Protein AF-A0A537AIJ6-F1 (afdb_monomer_lite)

Sequence (78 aa):
MSSRSPAFGNVWTDPESGEGVETCTIITTAANEAIRKLHDRMPVVLRHEDEERWLDPKATGKELLVLFDSEAMTIEAG

Radius of gyration: 18.4 Å; chains: 1; bounding box: 57×20×40 Å

Secondary structure (DSSP, 8-state):
--------S--EEPTTT-PEEP-----EEE--TTGGGT-SEEE----GGGHHHHH-TT---GGG-SPPPSTT------

pLDDT: mean 83.57, std 14.97, range [36.12, 96.0]

Structure (mmCIF, N/CA/C/O backbone):
data_AF-A0A537AIJ6-F1
#
_entry.id   AF-A0A537AIJ6-F1
#
loop_
_atom_site.group_PDB
_atom_site.id
_atom_site.type_symbol
_atom_site.label_atom_id
_atom_site.label_alt_id
_atom_site.label_comp_id
_atom_site.label_asym_id
_atom_site.label_entity_id
_atom_site.label_seq_id
_atom_site.pdbx_PDB_ins_code
_atom_site.Cartn_x
_atom_site.Cartn_y
_atom_site.Cartn_z
_atom_site.occupancy
_atom_site.B_iso_or_equiv
_atom_site.auth_seq_id
_atom_site.auth_comp_id
_atom_site.auth_asym_id
_atom_site.auth_atom_id
_atom_site.pdbx_PDB_model_num
ATOM 1 N N . MET A 1 1 ? -38.113 9.774 14.472 1.00 36.12 1 MET A N 1
ATOM 2 C CA . MET A 1 1 ? -37.584 8.401 14.331 1.00 36.12 1 MET A CA 1
ATOM 3 C C . MET A 1 1 ? -36.263 8.509 13.593 1.00 36.12 1 MET A C 1
ATOM 5 O O . MET A 1 1 ? -36.272 8.808 12.408 1.00 36.12 1 MET A O 1
ATOM 9 N N . SER A 1 2 ? -35.142 8.429 14.314 1.00 41.97 2 SER A N 1
ATOM 10 C CA . SER A 1 2 ? -33.810 8.531 13.707 1.00 41.97 2 SER A CA 1
ATOM 11 C C . SER A 1 2 ? -33.496 7.212 13.007 1.00 41.97 2 SER A C 1
ATOM 13 O O . SER A 1 2 ? -33.425 6.168 13.655 1.00 41.97 2 SER A O 1
ATOM 15 N N . SER A 1 3 ? -33.388 7.253 11.682 1.00 47.78 3 SER A N 1
ATOM 16 C CA . SER A 1 3 ? -32.946 6.126 10.866 1.00 47.78 3 SER A CA 1
ATOM 17 C C . SER A 1 3 ? -31.444 5.944 11.072 1.00 47.78 3 SER A C 1
ATOM 19 O O . SER A 1 3 ? -30.644 6.566 10.378 1.00 47.78 3 SER A O 1
ATOM 21 N N . ARG A 1 4 ? -31.041 5.112 12.038 1.00 50.28 4 ARG A N 1
ATOM 22 C CA . ARG A 1 4 ? -29.667 4.600 12.082 1.00 50.28 4 ARG A CA 1
ATOM 23 C C . ARG A 1 4 ? -29.538 3.518 11.012 1.00 50.28 4 ARG A C 1
ATOM 25 O O . ARG A 1 4 ? -30.039 2.410 11.190 1.00 50.28 4 ARG A O 1
ATOM 32 N N . SER A 1 5 ? -28.889 3.861 9.902 1.00 49.25 5 SER A N 1
ATOM 33 C CA . SER A 1 5 ? -28.374 2.875 8.948 1.00 49.25 5 SER A CA 1
ATOM 34 C C . SER A 1 5 ? -27.449 1.890 9.677 1.00 49.25 5 SER A C 1
ATOM 36 O O . SER A 1 5 ? -26.723 2.309 10.584 1.00 49.25 5 SER A O 1
ATOM 38 N N . PRO A 1 6 ? -27.456 0.594 9.320 1.00 48.25 6 PRO A N 1
ATOM 39 C CA . PRO A 1 6 ? -26.574 -0.374 9.951 1.00 48.25 6 PRO A CA 1
ATOM 40 C C . PRO A 1 6 ? -25.121 -0.034 9.603 1.00 48.25 6 PRO A C 1
ATOM 42 O O . PRO A 1 6 ? -24.777 0.165 8.438 1.00 48.25 6 PRO A O 1
ATOM 45 N N . ALA A 1 7 ? -24.282 0.060 10.632 1.00 50.81 7 ALA A N 1
ATOM 46 C CA . ALA A 1 7 ? -22.850 0.255 10.486 1.00 50.81 7 ALA A CA 1
ATOM 47 C C . ALA A 1 7 ? -22.248 -0.954 9.755 1.00 50.81 7 ALA A C 1
ATOM 49 O O . ALA A 1 7 ? -22.236 -2.072 10.273 1.00 50.81 7 ALA A O 1
ATOM 50 N N . PHE A 1 8 ? -21.754 -0.731 8.539 1.00 48.75 8 PHE A N 1
ATOM 51 C CA . PHE A 1 8 ? -20.945 -1.700 7.811 1.00 48.75 8 PHE A CA 1
ATOM 52 C C . PHE A 1 8 ? -19.547 -1.767 8.452 1.00 48.75 8 PHE A C 1
ATOM 54 O O . PHE A 1 8 ? -18.655 -1.005 8.104 1.00 48.75 8 PHE A O 1
ATOM 61 N N . GLY A 1 9 ? -19.392 -2.649 9.441 1.00 51.84 9 GLY A N 1
ATOM 62 C CA . GLY A 1 9 ? -18.215 -3.494 9.705 1.00 51.84 9 GLY A CA 1
ATOM 63 C C . GLY A 1 9 ? -16.789 -2.942 9.879 1.00 51.84 9 GLY A C 1
ATOM 64 O O . GLY A 1 9 ? -15.942 -3.758 10.217 1.00 51.84 9 GLY A O 1
ATOM 65 N N . ASN A 1 10 ? -16.476 -1.654 9.686 1.00 56.78 10 ASN A N 1
ATOM 66 C CA . ASN A 1 10 ? -15.072 -1.193 9.593 1.00 56.78 10 ASN A CA 1
ATOM 67 C C . ASN A 1 10 ? -14.730 0.051 10.431 1.00 56.78 10 ASN A C 1
ATOM 69 O O . ASN A 1 10 ? -13.637 0.595 10.304 1.00 56.78 10 ASN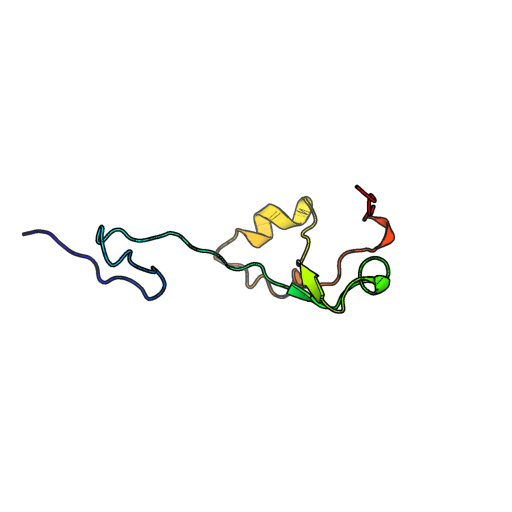 A O 1
ATOM 73 N N . VAL A 1 11 ? -15.650 0.538 11.260 1.00 67.31 11 VAL A N 1
ATOM 74 C CA . VAL A 1 11 ? -15.440 1.773 12.022 1.00 67.31 11 VAL A CA 1
ATOM 75 C C . VAL A 1 11 ? -15.075 1.409 13.454 1.00 67.31 11 VAL A C 1
ATOM 77 O O . VAL A 1 11 ? -15.926 0.929 14.209 1.00 67.31 11 VAL A O 1
ATOM 80 N N . TRP A 1 12 ? -13.812 1.627 13.836 1.00 76.38 12 TRP A N 1
ATOM 81 C CA . TRP A 1 12 ? -13.464 1.636 15.254 1.00 76.38 12 TRP A CA 1
ATOM 82 C C . TRP A 1 12 ? -14.217 2.796 15.897 1.00 76.38 12 TRP A C 1
ATOM 84 O O . TRP A 1 12 ? -14.197 3.911 15.385 1.00 76.38 12 TRP A O 1
ATOM 94 N N . THR A 1 13 ? -14.947 2.514 16.968 1.00 81.50 13 THR A N 1
ATOM 95 C CA . THR A 1 13 ? -15.716 3.532 17.682 1.00 81.50 13 THR A CA 1
ATOM 96 C C . THR A 1 13 ? -14.949 3.893 18.935 1.00 81.50 13 THR A C 1
ATOM 98 O O . THR A 1 13 ? -14.589 2.998 19.703 1.00 81.50 13 THR A O 1
ATOM 101 N N . ASP A 1 14 ? -14.715 5.184 19.135 1.00 79.31 14 ASP A N 1
ATOM 102 C CA . ASP A 1 14 ? -14.128 5.681 20.368 1.00 79.31 14 ASP A CA 1
ATOM 103 C C . ASP A 1 14 ? -15.064 5.337 21.543 1.00 79.31 14 ASP A C 1
ATOM 105 O O . ASP A 1 14 ? -16.236 5.729 21.532 1.00 79.31 14 ASP A O 1
ATOM 109 N N . PRO A 1 15 ? -14.593 4.573 22.543 1.00 79.50 15 PRO A N 1
ATOM 110 C CA . PRO A 1 15 ? -15.424 4.153 23.663 1.00 79.50 15 PRO A CA 1
ATOM 111 C C . PRO A 1 15 ? -15.839 5.303 24.595 1.00 79.50 15 PRO A C 1
ATOM 113 O O . PRO A 1 15 ? -16.809 5.132 25.332 1.00 79.50 15 PRO A O 1
ATOM 116 N N . GLU A 1 16 ? -15.143 6.445 24.586 1.00 86.31 16 GLU A N 1
ATOM 117 C CA . GLU A 1 16 ? -15.476 7.614 25.411 1.00 86.31 16 GLU A CA 1
ATOM 118 C C . GLU A 1 16 ? -16.450 8.561 24.703 1.00 86.31 16 GLU A C 1
ATOM 120 O O . GLU A 1 16 ? -17.461 8.956 25.288 1.00 86.31 16 GLU A O 1
ATOM 125 N N . SER A 1 17 ? -16.173 8.918 23.446 1.00 87.38 17 SER A N 1
ATOM 126 C CA . SER A 1 17 ? -16.993 9.877 22.688 1.00 87.38 17 SER A CA 1
ATOM 127 C C . SER A 1 17 ? -18.151 9.228 21.917 1.00 87.38 17 SER A C 1
ATOM 129 O O . SER A 1 17 ? -19.148 9.887 21.616 1.00 87.38 17 SER A O 1
ATOM 131 N N . GLY A 1 18 ? -18.058 7.930 21.611 1.00 84.25 18 GLY A N 1
ATOM 132 C CA . GLY A 1 18 ? -19.017 7.215 20.767 1.00 84.25 18 GLY A CA 1
ATOM 133 C C . GLY A 1 18 ? -18.928 7.577 19.281 1.00 84.25 18 GLY A C 1
ATOM 134 O O . GLY A 1 18 ? -19.795 7.163 18.504 1.00 84.25 18 GLY A O 1
ATOM 135 N N . GLU A 1 19 ? -17.914 8.350 18.882 1.00 87.50 19 GLU A N 1
ATOM 136 C CA . GLU A 1 19 ? -17.679 8.741 17.496 1.00 87.50 19 GLU A CA 1
ATOM 137 C C . GLU A 1 19 ? -16.959 7.638 16.717 1.00 87.50 19 GLU A C 1
ATOM 139 O O . GLU A 1 19 ? -16.150 6.872 17.246 1.00 87.50 19 GLU A O 1
ATOM 144 N N . GLY A 1 20 ? -17.281 7.546 15.429 1.00 84.94 20 GLY A N 1
ATOM 145 C CA . GLY A 1 20 ? -16.595 6.644 14.520 1.00 84.94 20 GLY A CA 1
ATOM 146 C C . GLY A 1 20 ? -15.261 7.229 14.075 1.00 84.94 20 GLY A C 1
ATOM 147 O O . GLY A 1 20 ? -15.222 8.363 13.609 1.00 84.94 20 GLY A O 1
ATOM 148 N N . VAL A 1 21 ? -14.188 6.449 14.169 1.00 85.12 21 VAL A N 1
ATOM 149 C CA . VAL A 1 21 ? -12.867 6.841 13.676 1.00 85.12 21 VAL A CA 1
ATOM 150 C C . VAL A 1 21 ? -12.639 6.248 12.297 1.00 85.12 21 VAL A C 1
ATOM 152 O O . VAL A 1 21 ? -12.680 5.028 12.098 1.00 85.12 21 VAL A O 1
ATOM 155 N N . GLU A 1 22 ? -12.366 7.128 11.340 1.00 84.00 22 GLU A N 1
ATOM 156 C CA . GLU A 1 22 ? -11.904 6.737 10.017 1.00 84.00 22 GLU A CA 1
ATOM 157 C C . GLU A 1 22 ? -10.471 6.216 10.121 1.00 84.00 22 GLU A C 1
ATOM 159 O O . GLU A 1 22 ? -9.557 6.909 10.565 1.00 84.00 22 GLU A O 1
ATOM 164 N N . THR A 1 23 ? -10.280 4.960 9.729 1.00 85.44 23 THR A N 1
ATOM 165 C CA . THR A 1 23 ? -8.972 4.306 9.733 1.00 85.44 23 THR A CA 1
ATOM 166 C C . THR A 1 23 ? -8.700 3.709 8.363 1.00 85.44 23 THR A C 1
ATOM 168 O O . THR A 1 23 ? -9.616 3.348 7.623 1.00 85.44 23 THR A O 1
ATOM 171 N N . CYS A 1 24 ? -7.424 3.603 8.012 1.00 87.62 24 CYS A N 1
ATOM 172 C CA . CYS A 1 24 ? -6.984 2.941 6.795 1.00 87.62 24 CYS A CA 1
ATOM 173 C C . CYS A 1 24 ? -5.781 2.042 7.091 1.00 87.62 24 CYS A C 1
ATOM 175 O O . CYS A 1 24 ? -5.174 2.095 8.160 1.00 87.62 24 CYS A O 1
ATOM 177 N N . THR A 1 25 ? -5.449 1.172 6.144 1.00 91.38 25 THR A N 1
ATOM 178 C CA . THR A 1 25 ? -4.253 0.329 6.200 1.00 91.38 25 THR A CA 1
ATOM 179 C C . THR A 1 25 ? -3.452 0.531 4.927 1.00 91.38 25 THR A C 1
ATOM 181 O O . THR A 1 25 ? -4.016 0.643 3.841 1.00 91.38 25 THR A O 1
ATOM 184 N N . ILE A 1 26 ? -2.128 0.551 5.061 1.00 93.25 26 ILE A N 1
ATOM 185 C CA . ILE A 1 26 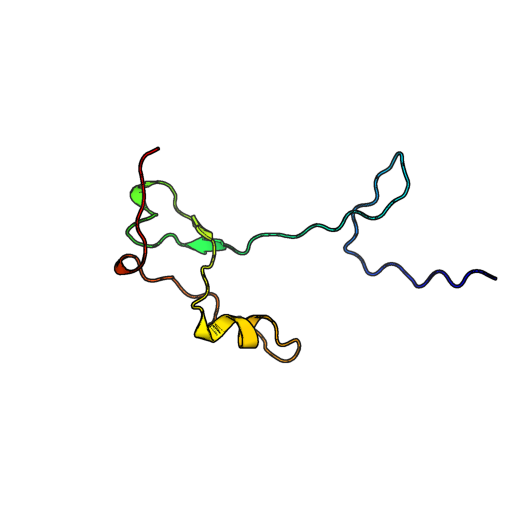? -1.214 0.612 3.923 1.00 93.25 26 ILE A CA 1
ATOM 186 C C . ILE A 1 26 ? -1.010 -0.800 3.375 1.00 93.25 26 ILE A C 1
ATOM 188 O O . ILE A 1 26 ? -0.640 -1.721 4.107 1.00 93.25 26 ILE A O 1
ATOM 192 N N . ILE A 1 27 ? -1.211 -0.969 2.069 1.00 92.50 27 ILE A N 1
ATOM 193 C CA . ILE A 1 27 ? -0.912 -2.228 1.388 1.00 92.50 27 ILE A CA 1
ATOM 194 C C . ILE A 1 27 ? 0.597 -2.324 1.173 1.00 92.50 27 ILE A C 1
ATOM 196 O O . ILE A 1 27 ? 1.243 -1.386 0.707 1.00 92.50 27 ILE A O 1
ATOM 200 N N . THR A 1 28 ? 1.163 -3.480 1.513 1.00 94.06 28 THR A N 1
ATOM 201 C CA . THR A 1 28 ? 2.599 -3.738 1.388 1.00 94.06 28 THR A CA 1
ATOM 202 C C . THR A 1 28 ? 2.886 -4.843 0.378 1.00 94.06 28 THR A C 1
ATOM 204 O O . THR A 1 28 ? 2.087 -5.761 0.175 1.00 94.06 28 THR A O 1
ATOM 207 N N . THR A 1 29 ? 4.074 -4.791 -0.209 1.00 93.81 29 THR A N 1
ATOM 208 C CA . THR A 1 29 ? 4.657 -5.805 -1.091 1.00 93.81 29 THR A CA 1
ATOM 209 C C . THR A 1 29 ? 6.065 -6.182 -0.606 1.00 93.81 29 THR A C 1
ATOM 211 O O . THR A 1 29 ? 6.531 -5.692 0.428 1.00 93.81 29 THR A O 1
ATOM 214 N N . ALA A 1 30 ? 6.721 -7.129 -1.276 1.00 94.44 30 ALA A N 1
ATOM 215 C CA . ALA A 1 30 ? 8.123 -7.448 -1.007 1.00 94.44 30 ALA A CA 1
ATOM 216 C C . ALA A 1 30 ? 9.016 -6.244 -1.347 1.00 94.44 30 ALA A C 1
ATOM 218 O O . ALA A 1 30 ? 8.708 -5.489 -2.260 1.00 94.44 30 ALA A O 1
ATOM 219 N N . ALA A 1 31 ? 10.120 -6.058 -0.630 1.00 95.38 31 ALA A N 1
ATOM 220 C CA . ALA A 1 31 ? 11.038 -4.961 -0.915 1.00 95.38 31 ALA A CA 1
ATOM 221 C C . ALA A 1 31 ? 11.767 -5.140 -2.261 1.00 95.38 31 ALA A C 1
ATOM 223 O O . ALA A 1 31 ? 12.233 -6.239 -2.595 1.00 95.38 31 ALA A O 1
ATOM 224 N N . ASN A 1 32 ? 11.903 -4.042 -3.008 1.00 94.56 32 ASN A N 1
ATOM 225 C CA . ASN A 1 32 ? 12.802 -3.945 -4.158 1.00 94.56 32 ASN A CA 1
ATOM 226 C C . ASN A 1 32 ? 14.276 -3.868 -3.705 1.00 94.56 32 ASN A C 1
ATOM 228 O O . ASN A 1 32 ? 14.573 -3.875 -2.509 1.00 94.56 32 ASN A O 1
ATOM 232 N N . GLU A 1 33 ? 15.218 -3.814 -4.648 1.00 94.25 33 GLU A N 1
ATOM 233 C CA . GLU A 1 33 ? 16.658 -3.849 -4.339 1.00 94.25 33 GLU A CA 1
ATOM 234 C C . GLU A 1 33 ? 17.137 -2.670 -3.480 1.00 94.25 33 GLU A C 1
ATOM 236 O O . GLU A 1 33 ? 18.045 -2.833 -2.659 1.00 94.25 33 GLU A O 1
ATOM 241 N N . ALA A 1 34 ? 16.506 -1.501 -3.623 1.00 93.12 34 ALA A N 1
ATOM 242 C CA . ALA A 1 34 ? 16.822 -0.320 -2.828 1.00 93.12 34 ALA A CA 1
ATOM 243 C C . ALA A 1 34 ? 16.414 -0.511 -1.356 1.00 93.12 34 ALA A C 1
ATOM 245 O O . ALA A 1 34 ? 17.233 -0.314 -0.457 1.00 93.12 34 ALA A O 1
ATOM 246 N N . ILE A 1 35 ? 15.177 -0.956 -1.106 1.00 94.62 35 ILE A N 1
ATOM 247 C CA . ILE A 1 35 ? 14.608 -1.069 0.249 1.00 94.62 35 ILE A CA 1
ATOM 248 C C . ILE A 1 35 ? 15.039 -2.348 0.974 1.00 94.62 35 ILE A C 1
ATOM 250 O O . ILE A 1 35 ? 15.128 -2.352 2.202 1.00 94.62 35 ILE A O 1
ATOM 254 N N . ARG A 1 36 ? 15.383 -3.421 0.250 1.00 94.94 36 ARG A N 1
ATOM 255 C CA . ARG A 1 36 ? 15.748 -4.726 0.837 1.00 94.94 36 ARG A CA 1
ATOM 256 C C . ARG A 1 36 ? 16.946 -4.662 1.788 1.00 94.94 36 ARG A C 1
ATOM 258 O O . ARG A 1 36 ? 17.088 -5.518 2.652 1.00 94.94 36 ARG A O 1
ATOM 265 N N . LYS A 1 37 ? 17.793 -3.639 1.656 1.00 92.31 37 LYS A N 1
ATOM 266 C CA . LYS A 1 37 ? 18.919 -3.382 2.570 1.00 92.31 37 LYS A CA 1
ATOM 267 C C . LYS A 1 37 ? 18.467 -2.928 3.963 1.00 92.31 37 LYS A C 1
ATOM 269 O O . LYS A 1 37 ? 19.234 -3.061 4.909 1.00 92.31 37 LYS A O 1
ATOM 274 N N . LEU A 1 38 ? 17.252 -2.389 4.076 1.00 92.25 38 LEU A N 1
ATOM 275 C CA . LEU A 1 38 ? 16.654 -1.899 5.317 1.00 92.25 38 LEU A CA 1
ATOM 276 C C . LEU A 1 38 ? 15.599 -2.868 5.872 1.00 92.25 38 LEU A C 1
ATOM 278 O O . LEU A 1 38 ? 15.572 -3.099 7.078 1.00 92.25 38 LEU A O 1
ATOM 282 N N . HIS A 1 39 ? 14.726 -3.419 5.018 1.00 95.62 39 HIS A N 1
ATOM 283 C CA . HIS A 1 39 ? 13.641 -4.315 5.436 1.00 95.62 39 HIS A CA 1
ATOM 284 C C . HIS A 1 39 ? 13.093 -5.170 4.274 1.00 95.62 39 HIS A C 1
ATOM 286 O O . HIS A 1 39 ? 13.163 -4.773 3.114 1.00 95.62 39 HIS A O 1
ATOM 292 N N . ASP A 1 40 ? 12.468 -6.315 4.572 1.00 96.00 40 ASP A N 1
ATOM 293 C CA . ASP A 1 40 ? 11.951 -7.270 3.569 1.00 96.00 40 ASP A CA 1
ATOM 294 C C . ASP A 1 40 ? 10.647 -6.843 2.874 1.00 96.00 40 ASP A C 1
ATOM 296 O O . ASP A 1 40 ? 10.209 -7.452 1.891 1.00 96.00 40 ASP A O 1
ATOM 300 N N . ARG A 1 41 ? 9.990 -5.808 3.398 1.00 95.56 41 ARG A N 1
ATOM 301 C CA . ARG A 1 41 ? 8.684 -5.312 2.942 1.00 95.56 41 ARG A CA 1
ATOM 302 C C . ARG A 1 41 ? 8.755 -3.822 2.665 1.00 95.56 41 ARG A C 1
ATOM 304 O O . ARG A 1 41 ? 9.441 -3.101 3.384 1.00 95.56 41 ARG A O 1
ATOM 311 N N . MET A 1 42 ? 7.986 -3.381 1.679 1.00 95.38 42 MET A N 1
ATOM 312 C CA . MET A 1 42 ? 7.810 -1.974 1.324 1.00 95.38 42 MET A CA 1
ATOM 313 C C . MET A 1 42 ? 6.330 -1.686 1.033 1.00 95.38 42 MET A C 1
ATOM 315 O O . MET A 1 42 ? 5.586 -2.626 0.730 1.00 95.38 42 MET A O 1
ATOM 319 N N . PRO A 1 43 ? 5.864 -0.431 1.127 1.00 95.06 43 PRO A N 1
ATOM 320 C CA . PRO A 1 43 ? 4.537 -0.074 0.638 1.00 95.06 43 PRO A CA 1
ATOM 321 C C . PRO A 1 43 ? 4.430 -0.312 -0.874 1.00 95.06 43 PRO A C 1
ATOM 323 O O . PRO A 1 43 ? 5.423 -0.222 -1.598 1.00 95.06 43 PRO A O 1
ATOM 326 N N . VAL A 1 44 ? 3.222 -0.604 -1.356 1.00 94.81 44 VAL A N 1
ATOM 327 C CA . VAL A 1 44 ? 2.930 -0.497 -2.791 1.00 94.81 44 VAL A CA 1
ATOM 328 C C . VAL A 1 44 ? 2.941 0.985 -3.152 1.00 94.81 44 VAL A C 1
ATOM 330 O O . VAL A 1 44 ? 2.212 1.774 -2.556 1.00 94.81 44 VAL A O 1
ATOM 333 N N . VAL A 1 45 ? 3.792 1.352 -4.106 1.00 93.62 45 VAL A N 1
ATOM 334 C CA . VAL A 1 45 ? 3.898 2.715 -4.631 1.00 93.62 45 VAL A CA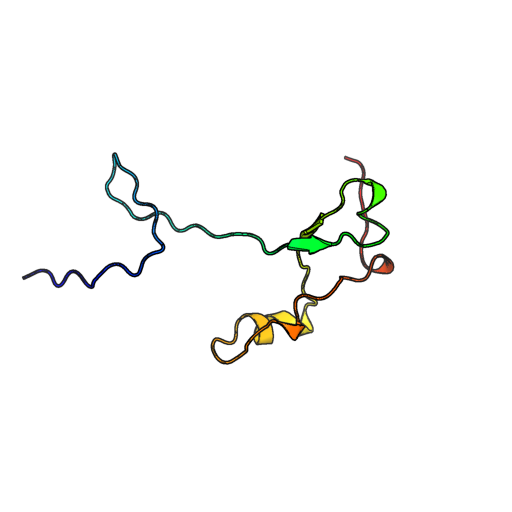 1
ATOM 335 C C . VAL A 1 45 ? 3.262 2.713 -6.014 1.00 93.62 45 VAL A C 1
ATOM 337 O O . VAL A 1 45 ? 3.650 1.915 -6.865 1.00 93.62 45 VAL A O 1
ATOM 340 N N . LEU A 1 46 ? 2.262 3.567 -6.219 1.00 92.56 46 LEU A N 1
ATOM 341 C CA . LEU A 1 46 ? 1.599 3.716 -7.510 1.00 92.56 46 LEU A CA 1
ATOM 342 C C . LEU A 1 46 ? 2.388 4.678 -8.393 1.00 92.56 46 LEU A C 1
ATOM 344 O O . LEU A 1 46 ? 3.014 5.619 -7.901 1.00 92.56 46 LEU A O 1
ATOM 348 N N . ARG A 1 47 ? 2.333 4.451 -9.704 1.00 91.56 47 ARG A N 1
ATOM 349 C CA . ARG A 1 47 ? 2.712 5.485 -10.662 1.00 91.56 47 ARG A CA 1
ATOM 350 C C . ARG A 1 47 ? 1.584 6.499 -10.775 1.00 91.56 47 ARG A C 1
ATOM 352 O O . ARG A 1 47 ? 0.424 6.163 -10.540 1.00 91.56 47 ARG A O 1
ATOM 359 N N . HIS A 1 48 ? 1.927 7.722 -11.161 1.00 91.94 48 HIS A N 1
ATOM 360 C CA . HIS A 1 48 ? 0.949 8.800 -11.255 1.00 91.94 48 HIS A CA 1
ATOM 361 C C . HIS A 1 48 ? -0.175 8.465 -12.250 1.00 91.94 48 HIS A C 1
ATOM 363 O O . HIS A 1 48 ? -1.346 8.705 -11.975 1.00 91.94 48 HIS A O 1
ATOM 369 N N . GLU A 1 49 ? 0.160 7.820 -13.371 1.00 93.44 49 GLU A N 1
ATOM 370 C CA . GLU A 1 49 ? -0.810 7.378 -14.377 1.00 93.44 49 GLU A CA 1
ATOM 371 C C . GLU A 1 49 ? -1.801 6.304 -13.889 1.00 93.44 49 GLU A C 1
ATOM 373 O O . GLU A 1 49 ? -2.841 6.105 -14.517 1.00 93.44 49 GLU A O 1
ATOM 378 N N . ASP A 1 50 ? -1.510 5.623 -12.776 1.00 92.38 50 ASP A N 1
ATOM 379 C CA . ASP A 1 50 ? -2.338 4.542 -12.236 1.00 92.38 50 ASP A CA 1
ATOM 380 C C . ASP A 1 50 ? -3.290 5.007 -11.116 1.00 92.38 50 ASP A C 1
ATOM 382 O O . ASP A 1 50 ? -4.136 4.227 -10.672 1.00 92.38 50 ASP A O 1
ATOM 386 N N . GLU A 1 51 ? -3.197 6.263 -10.660 1.00 92.88 51 GLU A N 1
ATOM 387 C CA . GLU A 1 51 ? -3.997 6.790 -9.541 1.00 92.88 51 GLU A CA 1
ATOM 388 C C . GLU A 1 51 ? -5.509 6.728 -9.812 1.00 92.88 51 GLU A C 1
ATOM 390 O O . GLU A 1 51 ? -6.275 6.246 -8.976 1.00 92.88 51 GLU A O 1
ATOM 395 N N . GLU A 1 52 ? -5.955 7.162 -10.995 1.00 93.62 52 GLU A N 1
ATOM 396 C CA . GLU A 1 52 ? -7.381 7.146 -11.350 1.00 93.62 52 GLU A CA 1
ATOM 397 C C . GLU A 1 52 ? -7.933 5.719 -11.401 1.00 93.62 52 GLU A C 1
ATOM 399 O O . GLU A 1 52 ? -9.028 5.442 -10.910 1.00 93.62 52 GLU A O 1
ATOM 404 N N . ARG A 1 53 ? -7.144 4.790 -11.951 1.00 92.25 53 ARG A N 1
ATOM 405 C CA . ARG A 1 53 ? -7.503 3.372 -12.019 1.00 92.25 53 ARG A CA 1
ATOM 406 C C . ARG A 1 53 ? -7.553 2.737 -10.633 1.00 92.25 53 ARG A C 1
ATOM 408 O O . ARG A 1 53 ? -8.403 1.883 -10.395 1.00 92.25 53 ARG A O 1
ATOM 415 N N . TRP A 1 54 ? -6.658 3.134 -9.732 1.00 92.69 54 TRP A N 1
ATOM 416 C CA . TRP A 1 54 ? -6.647 2.666 -8.348 1.00 92.69 54 TRP A CA 1
ATOM 417 C C . TRP A 1 54 ? -7.911 3.075 -7.584 1.00 92.69 54 TRP A C 1
ATOM 419 O O . TRP A 1 54 ? -8.418 2.305 -6.769 1.00 92.69 54 TRP A O 1
ATOM 429 N N . LEU A 1 55 ? -8.432 4.271 -7.861 1.00 92.81 55 LEU A N 1
ATOM 430 C CA . LEU A 1 55 ? -9.623 4.813 -7.208 1.00 92.81 55 LEU A CA 1
ATOM 431 C C . LEU A 1 55 ? -10.946 4.376 -7.864 1.00 92.81 55 LEU A C 1
ATOM 433 O O . LEU A 1 55 ? -12.003 4.644 -7.290 1.00 92.81 55 LEU A O 1
ATOM 437 N N . ASP A 1 56 ? -10.923 3.705 -9.024 1.00 93.56 56 ASP A N 1
ATOM 438 C CA . ASP A 1 56 ? -12.132 3.217 -9.700 1.00 93.56 56 ASP A CA 1
ATOM 439 C C . ASP A 1 56 ? -12.776 2.045 -8.924 1.00 93.56 56 ASP A C 1
ATOM 441 O O . ASP A 1 56 ? -12.215 0.946 -8.884 1.00 93.56 56 ASP A O 1
ATOM 445 N N . PRO A 1 57 ? -14.004 2.200 -8.382 1.00 89.69 57 PRO A N 1
ATOM 446 C CA . PRO A 1 57 ? -14.693 1.137 -7.647 1.00 89.69 57 PRO A CA 1
ATOM 447 C C . PRO A 1 57 ? -15.028 -0.105 -8.487 1.00 89.69 57 PRO A C 1
ATOM 449 O O . PRO A 1 57 ? -15.431 -1.129 -7.933 1.00 89.69 57 PRO A O 1
ATOM 452 N N . LYS A 1 58 ? -14.939 -0.016 -9.821 1.00 91.62 58 LYS A N 1
ATOM 453 C CA . LYS A 1 58 ? -15.170 -1.136 -10.745 1.00 91.62 58 LYS A CA 1
ATOM 454 C C . LYS A 1 58 ? -13.896 -1.921 -11.060 1.00 91.62 58 LYS A C 1
ATOM 456 O O . LYS A 1 58 ? -13.996 -3.014 -11.621 1.00 91.62 58 LYS A O 1
ATOM 461 N N . ALA A 1 59 ? -12.722 -1.389 -10.728 1.00 86.88 59 ALA A N 1
ATOM 462 C CA . ALA A 1 59 ? -11.452 -2.062 -10.944 1.00 86.88 59 ALA A CA 1
ATOM 463 C C . ALA A 1 59 ? -11.171 -3.085 -9.832 1.00 86.88 59 ALA A C 1
ATOM 465 O O . ALA A 1 59 ? -11.560 -2.914 -8.679 1.00 86.88 59 ALA A O 1
ATOM 466 N N . THR A 1 60 ? -10.458 -4.167 -10.162 1.00 83.56 60 THR A N 1
ATOM 467 C CA . THR A 1 60 ? -9.970 -5.108 -9.139 1.00 83.56 60 THR A CA 1
ATOM 468 C C . THR A 1 60 ? -8.682 -4.638 -8.469 1.00 83.56 60 THR A C 1
ATOM 470 O O . THR A 1 60 ? -8.386 -5.096 -7.367 1.00 83.56 60 THR A O 1
ATOM 473 N N . GLY A 1 61 ? -7.883 -3.800 -9.143 1.00 77.75 61 GLY A N 1
ATOM 474 C CA . GLY A 1 61 ? -6.662 -3.171 -8.620 1.00 77.75 61 GLY A CA 1
ATOM 475 C C . GLY A 1 61 ? -5.491 -4.115 -8.310 1.00 77.75 61 GLY A C 1
ATOM 476 O O . GLY A 1 61 ? -4.399 -3.653 -7.990 1.00 77.75 61 GLY A O 1
ATOM 477 N N . LYS A 1 62 ? -5.670 -5.439 -8.415 1.00 85.31 62 LYS A N 1
ATOM 478 C CA . LYS A 1 62 ? -4.643 -6.449 -8.095 1.00 85.31 62 LYS A CA 1
ATOM 479 C C . LYS A 1 62 ? -3.408 -6.333 -8.977 1.00 85.31 62 LYS A C 1
ATOM 481 O O . LYS A 1 62 ? -2.300 -6.597 -8.529 1.00 85.31 62 LYS A O 1
ATOM 486 N N . GLU A 1 63 ? -3.609 -5.945 -10.224 1.00 87.12 63 GLU A N 1
ATO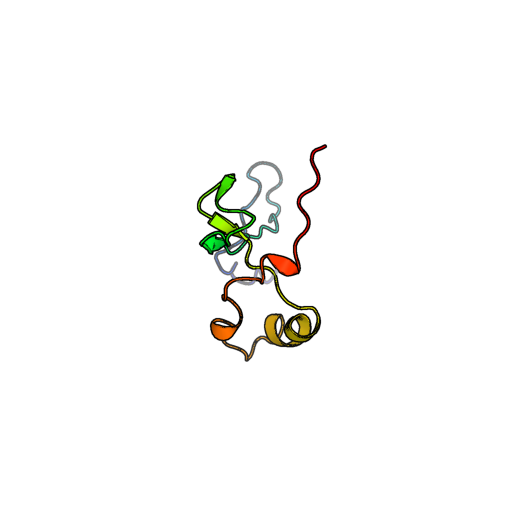M 487 C CA . GLU A 1 63 ? -2.567 -5.714 -11.212 1.00 87.12 63 GLU A CA 1
ATOM 488 C C . GLU A 1 63 ? -1.655 -4.529 -10.875 1.00 87.12 63 GLU A C 1
ATOM 490 O O . GLU A 1 63 ? -0.544 -4.465 -11.389 1.00 87.12 63 GLU A O 1
ATOM 495 N N . LEU A 1 64 ? -2.099 -3.626 -9.995 1.00 87.75 64 LEU A N 1
ATOM 496 C CA . LEU A 1 64 ? -1.323 -2.476 -9.531 1.00 87.75 64 LEU A CA 1
ATOM 497 C C . LEU A 1 64 ? -0.466 -2.814 -8.300 1.00 87.75 64 LEU A C 1
ATOM 499 O O . LEU A 1 64 ? 0.398 -2.035 -7.910 1.00 87.75 64 LEU A O 1
ATOM 503 N N . LEU A 1 65 ? -0.648 -3.998 -7.703 1.00 89.19 65 LEU A N 1
ATOM 504 C CA . LEU A 1 65 ? 0.109 -4.469 -6.536 1.00 89.19 65 LEU A CA 1
ATOM 505 C C . LEU A 1 65 ? 1.462 -5.086 -6.933 1.00 89.19 65 LEU A C 1
ATOM 507 O O . LEU A 1 65 ? 1.844 -6.157 -6.455 1.00 89.19 65 LEU A O 1
ATOM 511 N N . VAL A 1 66 ? 2.174 -4.427 -7.843 1.00 84.19 66 VAL A N 1
ATOM 512 C CA . VAL A 1 66 ? 3.466 -4.871 -8.377 1.00 84.19 66 VAL A CA 1
ATOM 513 C C . VAL A 1 66 ? 4.630 -4.157 -7.691 1.00 84.19 66 VAL A C 1
ATOM 515 O O . VAL A 1 66 ? 4.448 -3.198 -6.941 1.00 84.19 66 VAL A O 1
ATOM 518 N N . LEU A 1 67 ? 5.846 -4.665 -7.900 1.00 85.31 67 LEU A N 1
ATOM 519 C CA . LEU A 1 67 ? 7.052 -4.024 -7.384 1.00 85.31 67 LEU A CA 1
ATOM 520 C C . LEU A 1 67 ? 7.283 -2.690 -8.088 1.00 85.31 67 LEU A C 1
ATOM 522 O O . LEU A 1 67 ? 7.253 -2.613 -9.315 1.00 85.31 67 L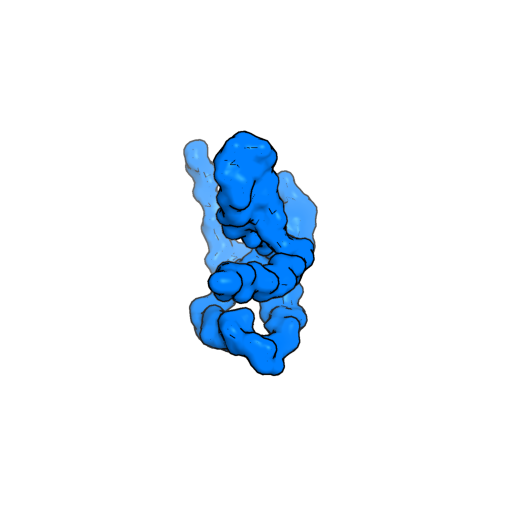EU A O 1
ATOM 526 N N . PHE A 1 68 ? 7.565 -1.664 -7.291 1.00 88.50 68 PHE A N 1
ATOM 527 C CA . PHE A 1 68 ? 7.995 -0.377 -7.808 1.00 88.50 68 PHE A CA 1
ATOM 528 C C . PHE A 1 68 ? 9.483 -0.413 -8.166 1.00 88.50 68 PHE A C 1
ATOM 530 O O . PHE A 1 68 ? 10.287 -1.031 -7.456 1.00 88.50 68 PHE A O 1
ATOM 537 N N . ASP A 1 69 ? 9.834 0.269 -9.253 1.00 90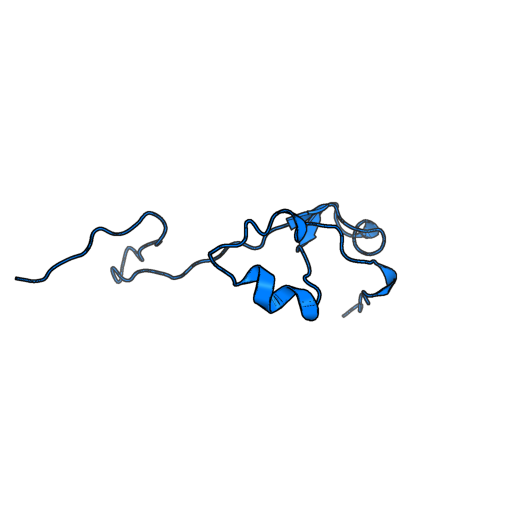.00 69 ASP A N 1
ATOM 538 C CA . ASP A 1 69 ? 11.199 0.333 -9.762 1.00 90.00 69 ASP A CA 1
ATOM 539 C C . ASP A 1 69 ? 12.134 0.984 -8.734 1.00 90.00 69 ASP A C 1
ATOM 541 O O . ASP A 1 69 ? 11.874 2.082 -8.238 1.00 90.00 69 ASP A O 1
ATOM 545 N N . SER A 1 70 ? 13.219 0.290 -8.388 1.00 88.38 70 SER A N 1
ATOM 546 C CA . SER A 1 70 ? 14.227 0.817 -7.471 1.00 88.38 70 SER A CA 1
ATOM 547 C C . SER A 1 70 ? 14.995 1.999 -8.050 1.00 88.38 70 SER A C 1
ATOM 549 O O . SER A 1 70 ? 15.441 2.838 -7.277 1.00 88.38 70 SER A O 1
ATOM 551 N N . GLU A 1 71 ? 15.139 2.098 -9.374 1.00 89.75 71 GLU A N 1
ATOM 552 C CA . GLU A 1 71 ? 15.858 3.208 -10.016 1.00 89.75 71 GLU A CA 1
ATOM 553 C C . GLU A 1 71 ? 15.090 4.532 -9.913 1.00 89.75 71 GLU A C 1
ATOM 555 O O . GLU A 1 71 ? 15.687 5.606 -9.884 1.00 89.75 71 GLU A O 1
ATOM 560 N N . ALA A 1 72 ? 13.763 4.456 -9.788 1.00 87.25 72 ALA A N 1
ATOM 561 C CA . ALA A 1 72 ? 12.885 5.606 -9.601 1.00 87.25 72 ALA A CA 1
ATOM 562 C C . ALA A 1 72 ? 12.768 6.050 -8.127 1.00 87.25 72 ALA A C 1
ATOM 564 O O . ALA A 1 72 ? 11.951 6.917 -7.813 1.00 87.25 72 ALA A O 1
ATOM 565 N N . MET A 1 73 ? 13.544 5.457 -7.210 1.00 88.44 73 MET A N 1
ATOM 566 C CA . MET A 1 73 ? 13.464 5.708 -5.771 1.00 88.44 73 MET A CA 1
ATOM 567 C C . MET A 1 73 ? 14.797 6.214 -5.208 1.00 88.44 73 MET A C 1
ATOM 569 O O . MET A 1 73 ? 15.825 5.549 -5.311 1.00 88.44 73 MET A O 1
ATOM 573 N N . THR A 1 74 ? 14.755 7.355 -4.519 1.00 88.62 74 THR A N 1
ATOM 574 C CA . THR A 1 74 ? 15.900 7.906 -3.780 1.00 88.62 74 THR A CA 1
ATOM 575 C C . THR A 1 74 ? 15.687 7.708 -2.283 1.00 88.62 74 THR A C 1
ATOM 577 O O . THR A 1 74 ? 14.642 8.073 -1.750 1.00 88.62 74 THR A O 1
ATOM 580 N N . ILE A 1 75 ? 16.681 7.137 -1.599 1.00 86.19 75 ILE A N 1
ATOM 581 C CA . ILE A 1 75 ? 16.699 7.028 -0.136 1.00 86.19 75 ILE A CA 1
ATOM 582 C C . ILE A 1 75 ? 17.627 8.116 0.398 1.00 86.19 75 ILE A C 1
ATOM 584 O O . ILE A 1 75 ? 18.833 8.075 0.154 1.00 86.19 75 ILE A O 1
ATOM 588 N N . GLU A 1 76 ? 17.069 9.072 1.132 1.00 88.25 76 GLU A N 1
ATOM 589 C CA . GLU A 1 76 ? 17.837 10.119 1.802 1.00 88.25 76 GLU A CA 1
ATOM 590 C C . GLU A 1 76 ? 18.121 9.702 3.250 1.00 88.25 76 GLU A C 1
ATOM 592 O O . GLU A 1 76 ? 17.220 9.277 3.977 1.00 88.25 76 GLU A O 1
ATOM 597 N N . ALA A 1 77 ? 19.385 9.791 3.668 1.00 77.75 77 ALA A N 1
ATOM 598 C CA . ALA A 1 77 ? 19.740 9.669 5.076 1.00 77.75 77 ALA A CA 1
ATOM 599 C C . ALA A 1 77 ? 19.462 11.019 5.752 1.00 77.75 77 ALA A C 1
ATOM 601 O O . ALA A 1 77 ? 20.037 12.029 5.342 1.00 77.75 77 ALA A O 1
ATOM 602 N N . GLY A 1 78 ? 18.543 11.018 6.722 1.00 61.62 78 GLY A N 1
ATOM 603 C CA . GLY A 1 78 ? 18.218 12.189 7.545 1.00 61.62 78 GLY A CA 1
ATOM 604 C C . GLY A 1 78 ? 19.295 12.548 8.559 1.00 61.62 78 GLY A C 1
ATOM 605 O O . GLY A 1 78 ? 20.210 11.723 8.788 1.00 61.62 78 GLY A O 1
#

Foldseek 3Di:
DDDDDDDPDDFDADPPPRDTDDDDDFAKDADDPQCVVPHGIDGQDADPVCVVVCPDPPHPCPVSSDYDDPVPDDDDDD